Protein AF-A0A6V6Z5P2-F1 (afdb_monomer)

Radius of gyration: 17.1 Å; Cα contacts (8 Å, |Δi|>4): 99; chains: 1; bounding box: 39×30×58 Å

Secondary structure (DSSP, 8-state):
-HHHHHHHHHHHHHHHHHHHHHHHHHHHHS--STTTTHHHHHHHHHHHHHHHHHHHHHHHHHHHHHHTT---GGGG-HHHHHHHHHHHHHHHHHHHHHHTTSS---HHHHHHHHHHHHHHHHHHHHHHIIIIITT--

Organism: NCBI:txid2654844

Foldseek 3Di:
DVVLLVVLLVVLVVVVVVVVVVLVVCQVPPDPDPCRCVVSVVVLVVLLVVLLVLLVVLVVLQVVCVVVVHDRPSLSDSSLSSSLVSLVVSLVVVVVCVVVVVDDDDPVNVVSSVSSVVSNVVSVVSNCCVPPPVVVD

pLDDT: mean 84.1, std 10.85, range [39.47, 95.25]

Sequence (137 aa):
MKEKVYKYSAISLIVINFITLYLFYDYFTENPAMFRGLGILMNFFRLIIFSVGLGIILLGIRLFFHLRKKTNPIKTHFLYIFSAILGANLFINWLICIFMELIKLDSMLNFAFFTLLAISIFSIIDIYKLNFINKNK

Structure (mmCIF, N/CA/C/O backbone):
data_AF-A0A6V6Z5P2-F1
#
_entry.id   AF-A0A6V6Z5P2-F1
#
loop_
_atom_site.group_PDB
_atom_site.id
_atom_site.type_symbol
_atom_site.label_atom_id
_atom_site.label_alt_id
_atom_site.label_comp_id
_atom_site.label_asym_id
_atom_site.label_entity_id
_atom_site.label_seq_id
_atom_site.pdbx_PDB_ins_code
_atom_site.Cartn_x
_atom_site.Cartn_y
_atom_site.Cartn_z
_atom_site.occupancy
_atom_site.B_iso_or_equiv
_atom_site.auth_seq_id
_atom_site.auth_comp_id
_atom_site.auth_asym_id
_atom_site.auth_atom_id
_atom_site.pdbx_PDB_model_num
ATOM 1 N N . MET A 1 1 ? -13.504 -9.060 18.157 1.00 67.75 1 MET A N 1
ATOM 2 C CA . MET A 1 1 ? -12.937 -7.883 17.450 1.00 67.75 1 MET A CA 1
ATOM 3 C C . MET A 1 1 ? -11.518 -8.156 16.976 1.00 67.75 1 MET A C 1
ATOM 5 O O . MET A 1 1 ? -11.355 -8.220 15.770 1.00 67.75 1 MET A O 1
ATOM 9 N N . LYS A 1 2 ? -10.547 -8.430 17.865 1.00 74.56 2 LYS A N 1
ATOM 10 C CA . LYS A 1 2 ? -9.177 -8.833 17.474 1.00 74.56 2 LYS A CA 1
ATOM 11 C C . LYS A 1 2 ? -9.156 -9.990 16.466 1.00 74.56 2 LYS A C 1
ATOM 13 O O . LYS A 1 2 ? -8.567 -9.854 15.408 1.00 74.56 2 LYS A O 1
ATOM 18 N N . GLU A 1 3 ? -9.896 -11.064 16.733 1.00 78.69 3 GLU A N 1
ATOM 19 C CA . GLU A 1 3 ? -10.006 -12.216 15.823 1.00 78.69 3 GLU A CA 1
ATOM 20 C C . GLU A 1 3 ? -10.544 -11.851 14.427 1.00 78.69 3 GLU A C 1
ATOM 22 O O . GLU A 1 3 ? -9.981 -12.270 13.422 1.00 78.69 3 GLU A O 1
ATOM 27 N N . LYS A 1 4 ? -11.575 -10.993 14.344 1.00 83.31 4 LYS A N 1
ATOM 28 C CA . LYS A 1 4 ? -12.085 -10.482 13.058 1.00 83.31 4 LYS A CA 1
ATOM 29 C C . LYS A 1 4 ? -11.018 -9.679 12.314 1.00 83.31 4 LYS A C 1
ATOM 31 O O . LYS A 1 4 ? -10.890 -9.834 11.108 1.00 83.31 4 LYS A O 1
ATOM 36 N N . VAL A 1 5 ? -10.249 -8.856 13.030 1.00 84.94 5 VAL A N 1
ATOM 37 C CA . VAL A 1 5 ? -9.146 -8.083 12.446 1.00 84.94 5 VAL A CA 1
ATOM 38 C C . VAL A 1 5 ? -8.066 -9.017 11.917 1.00 84.94 5 VAL A C 1
ATOM 40 O O . VAL A 1 5 ? -7.713 -8.893 10.756 1.00 84.94 5 VAL A O 1
ATOM 43 N N . TYR A 1 6 ? -7.615 -10.001 12.700 1.00 86.69 6 TYR A N 1
ATOM 44 C CA . TYR A 1 6 ? -6.643 -10.997 12.239 1.00 86.69 6 TYR A CA 1
ATOM 45 C C . TYR A 1 6 ? -7.145 -11.774 11.019 1.00 86.69 6 TYR A C 1
ATOM 47 O O . TYR A 1 6 ? -6.418 -11.896 10.036 1.00 86.69 6 TYR A O 1
ATOM 55 N N . LYS A 1 7 ? -8.402 -12.233 11.042 1.00 90.00 7 LYS A N 1
ATOM 56 C CA . LYS A 1 7 ? -9.030 -12.928 9.913 1.00 90.00 7 LYS A CA 1
ATOM 57 C C . LYS A 1 7 ? -9.051 -12.054 8.658 1.00 90.00 7 LYS A C 1
ATOM 59 O O . LYS A 1 7 ? -8.654 -12.509 7.591 1.00 90.00 7 LYS A O 1
ATOM 64 N N . TYR A 1 8 ? -9.480 -10.799 8.773 1.00 92.31 8 TYR A N 1
ATOM 65 C CA . TYR A 1 8 ? -9.515 -9.871 7.643 1.00 92.31 8 TYR A CA 1
ATOM 66 C C . TYR A 1 8 ? -8.122 -9.465 7.167 1.00 92.31 8 TYR A C 1
ATOM 68 O O . TYR A 1 8 ? -7.934 -9.327 5.961 1.00 92.31 8 TYR A O 1
ATOM 76 N N . SER A 1 9 ? -7.139 -9.349 8.059 1.00 90.69 9 SER A N 1
ATOM 77 C CA . SER A 1 9 ? -5.743 -9.133 7.681 1.00 90.69 9 SER A CA 1
ATOM 78 C C . SER A 1 9 ? -5.185 -10.319 6.897 1.00 90.69 9 SER A C 1
ATOM 80 O O . SER A 1 9 ? -4.588 -10.118 5.844 1.00 90.69 9 SER A O 1
ATOM 82 N N . ALA A 1 10 ? -5.436 -11.551 7.352 1.00 92.69 10 ALA A N 1
ATOM 83 C CA . ALA A 1 10 ? -5.013 -12.762 6.653 1.00 92.69 10 ALA A CA 1
ATOM 84 C C . ALA A 1 10 ? -5.653 -12.862 5.260 1.00 92.69 10 ALA A C 1
ATOM 86 O O . ALA A 1 10 ? -4.951 -13.057 4.272 1.00 92.69 10 ALA A O 1
ATOM 87 N N . ILE A 1 11 ? -6.969 -12.638 5.160 1.00 93.69 11 ILE A N 1
ATOM 88 C CA . ILE A 1 11 ? -7.675 -12.605 3.869 1.00 93.69 11 ILE A CA 1
ATOM 89 C C . ILE A 1 11 ? -7.109 -11.500 2.969 1.00 93.69 11 ILE A C 1
ATOM 91 O O . ILE A 1 11 ? -6.898 -11.731 1.784 1.00 93.69 11 ILE A O 1
ATOM 95 N N . SER A 1 12 ? -6.815 -10.318 3.520 1.00 94.25 12 SER A N 1
ATOM 96 C CA . SER A 1 12 ? -6.228 -9.213 2.752 1.00 94.25 12 SER A CA 1
ATOM 97 C C . SER A 1 12 ? -4.873 -9.592 2.165 1.00 94.25 12 SER A C 1
ATOM 99 O O . SER A 1 12 ? -4.634 -9.344 0.989 1.00 94.25 12 SER A O 1
ATOM 101 N N . LEU A 1 13 ? -4.010 -10.240 2.951 1.00 93.25 13 L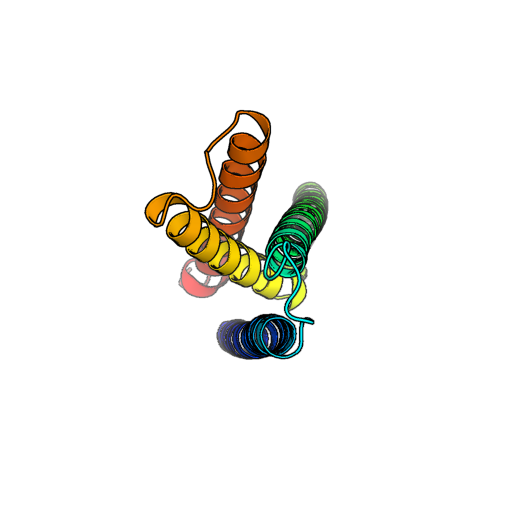EU A N 1
ATOM 102 C CA . LEU A 1 13 ? -2.714 -10.723 2.477 1.00 93.25 13 LEU A CA 1
ATOM 103 C C . LEU A 1 13 ? -2.865 -11.784 1.384 1.00 93.25 13 LEU A C 1
ATOM 105 O O . LEU A 1 13 ? -2.125 -11.741 0.407 1.00 93.25 13 LEU A O 1
ATOM 109 N N . ILE A 1 14 ? -3.830 -12.696 1.507 1.00 95.25 14 ILE A N 1
ATOM 110 C CA . ILE A 1 14 ? -4.128 -13.690 0.465 1.00 95.25 14 ILE A CA 1
ATOM 111 C C . ILE A 1 14 ? -4.552 -12.995 -0.836 1.00 95.25 14 ILE A C 1
ATOM 113 O O . ILE A 1 14 ? -4.012 -13.294 -1.896 1.00 95.25 14 ILE A O 1
ATOM 117 N N . VAL A 1 15 ? -5.473 -12.030 -0.760 1.00 94.62 15 VAL A N 1
ATOM 118 C CA . VAL A 1 15 ? -5.936 -11.270 -1.932 1.00 94.62 15 VAL A CA 1
ATOM 119 C C . VAL A 1 15 ? -4.789 -10.489 -2.573 1.00 94.62 15 VAL A C 1
ATOM 121 O O . VAL A 1 15 ? -4.632 -10.528 -3.789 1.00 94.62 15 VAL A O 1
ATOM 124 N N . ILE A 1 16 ? -3.955 -9.823 -1.770 1.00 94.12 16 ILE A N 1
ATOM 125 C CA . ILE A 1 16 ? -2.777 -9.100 -2.268 1.00 94.12 16 ILE A CA 1
ATOM 126 C C . ILE A 1 16 ? -1.812 -10.062 -2.968 1.00 94.12 16 ILE A C 1
ATOM 128 O O . ILE A 1 16 ? -1.326 -9.731 -4.042 1.00 94.12 16 ILE A O 1
ATOM 132 N N . ASN A 1 17 ? -1.594 -11.262 -2.422 1.00 92.81 17 ASN A N 1
AT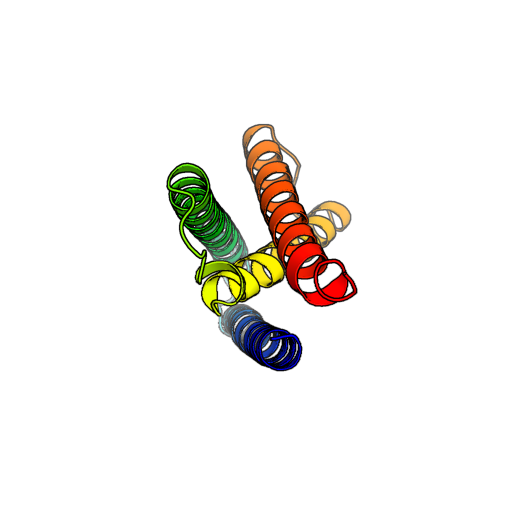OM 133 C CA . ASN A 1 17 ? -0.767 -12.279 -3.075 1.00 92.81 17 ASN A CA 1
ATOM 134 C C . ASN A 1 17 ? -1.344 -12.730 -4.422 1.00 92.81 17 ASN A C 1
ATOM 136 O O . ASN A 1 17 ? -0.594 -12.897 -5.375 1.00 92.81 17 ASN A O 1
ATOM 140 N N . PHE A 1 18 ? -2.663 -12.898 -4.545 1.00 93.69 18 PHE A N 1
ATOM 141 C CA . PHE A 1 18 ? -3.264 -13.199 -5.848 1.00 93.69 18 PHE A CA 1
ATOM 142 C C . PHE A 1 18 ? -3.050 -12.066 -6.857 1.00 93.69 18 PHE A C 1
ATOM 144 O O . PHE A 1 18 ? -2.756 -12.339 -8.018 1.00 93.69 18 PHE A O 1
ATOM 151 N N . ILE A 1 19 ? -3.144 -10.807 -6.421 1.00 91.75 19 ILE A N 1
ATOM 152 C CA . ILE A 1 19 ? -2.872 -9.643 -7.276 1.00 91.75 19 ILE A CA 1
ATOM 153 C C . ILE A 1 19 ? -1.405 -9.634 -7.725 1.00 91.75 19 ILE A C 1
ATOM 155 O O . ILE A 1 19 ? -1.133 -9.453 -8.909 1.00 91.75 19 ILE A O 1
ATOM 159 N N . THR A 1 20 ? -0.452 -9.844 -6.814 1.00 87.88 20 THR A N 1
ATOM 160 C CA . THR A 1 20 ? 0.977 -9.846 -7.166 1.00 87.88 20 THR A CA 1
ATOM 161 C C . THR A 1 20 ? 1.344 -11.030 -8.054 1.00 87.88 20 THR A C 1
ATOM 163 O O . THR A 1 20 ? 2.092 -10.851 -9.011 1.00 87.88 20 THR A O 1
ATOM 166 N N . LEU A 1 21 ? 0.783 -12.216 -7.801 1.00 89.75 21 LEU A N 1
ATOM 167 C CA . LEU A 1 21 ? 0.942 -13.383 -8.671 1.00 89.75 21 LEU A CA 1
ATOM 168 C C . LEU A 1 21 ? 0.373 -13.126 -10.066 1.00 89.75 21 LEU A C 1
ATOM 170 O O . LEU A 1 21 ? 1.012 -13.483 -11.047 1.00 89.75 21 LEU A O 1
ATOM 174 N N . TYR A 1 22 ? -0.793 -12.485 -10.170 1.00 89.31 22 TYR A N 1
ATOM 175 C CA . TYR A 1 22 ? -1.357 -12.099 -11.461 1.00 89.31 22 TYR A CA 1
ATOM 176 C C . TYR A 1 22 ? -0.402 -11.180 -12.235 1.00 89.31 22 TYR A C 1
ATOM 178 O O . TYR A 1 22 ? -0.102 -11.463 -13.389 1.00 89.31 22 TYR A O 1
ATOM 186 N N . LEU A 1 23 ? 0.135 -10.135 -11.591 1.00 86.75 23 LEU A N 1
ATOM 187 C CA . LEU A 1 23 ? 1.116 -9.235 -12.217 1.00 86.75 23 LEU A CA 1
ATOM 188 C C . LEU A 1 23 ? 2.403 -9.963 -12.621 1.00 86.75 23 LEU A C 1
ATOM 190 O O . LEU A 1 23 ? 3.008 -9.635 -13.637 1.00 86.75 23 LEU A O 1
ATOM 194 N N . PHE A 1 24 ? 2.821 -10.954 -11.833 1.00 84.31 24 PHE A N 1
ATOM 195 C CA . PHE A 1 24 ? 3.958 -11.800 -12.167 1.00 84.31 24 PHE A CA 1
ATOM 196 C C . PHE A 1 24 ? 3.672 -12.642 -13.413 1.00 84.31 24 PHE A C 1
ATOM 198 O O . PHE A 1 24 ? 4.479 -12.641 -14.333 1.00 84.31 24 PHE A O 1
ATOM 205 N N . TYR A 1 25 ? 2.519 -13.315 -13.492 1.00 85.31 25 TYR A N 1
ATOM 206 C CA . TYR A 1 25 ? 2.135 -14.068 -14.689 1.00 85.31 25 TYR A CA 1
ATOM 207 C C . TYR A 1 25 ? 2.060 -13.174 -15.927 1.00 85.31 25 TYR A C 1
ATOM 209 O O . TYR A 1 25 ? 2.621 -13.547 -16.954 1.00 85.31 25 TYR A O 1
ATOM 217 N N . ASP A 1 26 ? 1.453 -11.992 -15.794 1.00 84.06 26 ASP A N 1
ATOM 218 C CA . ASP A 1 26 ? 1.358 -10.978 -16.852 1.00 84.06 26 ASP A CA 1
ATOM 219 C C . ASP A 1 26 ? 2.748 -10.639 -17.427 1.00 84.06 26 ASP A C 1
ATOM 221 O O . ASP A 1 26 ? 2.921 -10.561 -18.637 1.00 84.06 26 ASP A O 1
ATOM 225 N N . TYR A 1 27 ? 3.791 -10.569 -16.587 1.00 82.38 27 TYR A N 1
ATOM 226 C CA . TYR A 1 27 ? 5.173 -10.301 -17.031 1.00 82.38 27 TYR A CA 1
ATOM 227 C C . TYR A 1 27 ? 5.744 -11.391 -17.938 1.00 82.38 27 TYR A C 1
ATOM 229 O O . TYR A 1 27 ? 6.464 -11.121 -18.910 1.00 82.38 27 TYR A O 1
ATOM 237 N N . PHE A 1 28 ? 5.470 -12.648 -17.593 1.00 81.38 28 PHE A N 1
ATOM 238 C CA . PHE A 1 28 ? 6.017 -13.789 -18.318 1.00 81.38 28 PHE A CA 1
ATOM 239 C C . PHE A 1 28 ? 5.254 -14.077 -19.604 1.00 81.38 28 PHE A C 1
ATOM 241 O O . PHE A 1 28 ? 5.871 -14.558 -20.554 1.00 81.38 28 PHE A O 1
ATOM 248 N N . THR A 1 29 ? 3.958 -13.767 -19.647 1.00 81.94 29 THR A N 1
ATOM 249 C CA . THR A 1 29 ? 3.108 -13.965 -20.826 1.00 81.94 29 THR A CA 1
ATOM 250 C C . THR A 1 29 ? 3.089 -12.762 -21.767 1.00 81.94 29 THR A C 1
ATOM 252 O O . THR A 1 29 ? 2.650 -12.907 -22.907 1.00 81.94 29 THR A O 1
ATOM 255 N N . GLU A 1 30 ? 3.586 -11.596 -21.338 1.00 77.88 30 GLU A N 1
ATOM 256 C CA . GLU A 1 30 ? 3.723 -10.424 -22.201 1.00 77.88 30 GLU A CA 1
ATOM 257 C C . GLU A 1 30 ? 4.645 -10.731 -23.390 1.00 77.88 30 GLU A C 1
ATOM 259 O O . GLU A 1 30 ? 5.769 -11.226 -23.233 1.00 77.88 30 GLU A O 1
ATOM 264 N N . ASN A 1 31 ? 4.157 -10.425 -24.599 1.00 74.69 31 ASN A N 1
ATOM 265 C CA . ASN A 1 31 ? 4.914 -10.621 -25.829 1.00 74.69 31 ASN A CA 1
ATOM 266 C C . ASN A 1 31 ? 6.276 -9.913 -25.723 1.00 74.69 31 ASN A C 1
ATOM 268 O O . ASN A 1 31 ? 6.326 -8.753 -25.302 1.00 74.69 31 ASN A O 1
ATOM 272 N N . PRO A 1 32 ? 7.382 -10.565 -26.128 1.00 66.94 32 PRO A N 1
ATOM 273 C CA . PRO A 1 32 ? 8.713 -9.975 -26.082 1.00 66.94 32 PRO A CA 1
ATOM 274 C C . PRO A 1 32 ? 8.837 -8.870 -27.141 1.00 66.94 32 PRO A C 1
ATOM 276 O O . PRO A 1 32 ? 9.342 -9.078 -28.239 1.00 66.94 32 PRO A O 1
ATOM 279 N N . ALA A 1 33 ? 8.338 -7.685 -26.808 1.00 71.56 33 ALA A N 1
ATOM 280 C CA . ALA A 1 33 ? 8.479 -6.453 -27.567 1.00 71.56 33 ALA A CA 1
ATOM 281 C C . ALA A 1 33 ? 9.358 -5.457 -26.793 1.00 71.56 33 ALA A C 1
ATOM 283 O O . ALA A 1 33 ? 9.654 -5.649 -25.613 1.00 71.56 33 ALA A O 1
ATOM 284 N N . MET A 1 34 ? 9.744 -4.358 -27.446 1.00 62.03 34 MET A N 1
ATOM 285 C CA . MET A 1 34 ? 10.624 -3.314 -26.891 1.00 62.03 34 MET A CA 1
ATOM 286 C C . MET A 1 34 ? 10.119 -2.701 -25.562 1.00 62.03 34 MET A C 1
ATOM 288 O O . MET A 1 34 ? 10.906 -2.116 -24.827 1.00 62.03 34 MET A O 1
ATOM 292 N N . PHE A 1 35 ? 8.835 -2.871 -25.226 1.00 66.31 35 PHE A N 1
ATOM 293 C CA . PHE A 1 35 ? 8.192 -2.330 -24.020 1.00 66.31 35 PHE A CA 1
ATOM 294 C C . PHE A 1 35 ? 7.838 -3.378 -22.955 1.00 66.31 35 PHE A C 1
ATOM 296 O O . PHE A 1 35 ? 7.003 -3.107 -22.092 1.00 66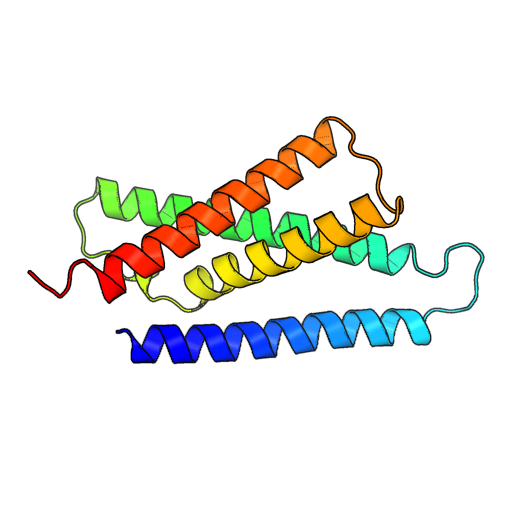.31 35 PHE A O 1
ATOM 303 N N . ARG A 1 36 ? 8.449 -4.568 -22.993 1.00 72.00 36 ARG A N 1
ATOM 304 C CA . ARG A 1 36 ? 8.192 -5.617 -21.997 1.00 72.00 36 ARG A CA 1
ATOM 305 C C . ARG A 1 36 ? 8.409 -5.090 -20.571 1.00 72.00 36 ARG A C 1
ATOM 307 O O . ARG A 1 36 ? 9.467 -4.549 -20.259 1.00 72.00 36 ARG A O 1
ATOM 314 N N . GLY A 1 37 ? 7.409 -5.242 -19.708 1.00 75.06 37 GLY A N 1
ATOM 315 C CA . GLY A 1 37 ? 7.391 -4.748 -18.330 1.00 75.06 37 GLY A CA 1
ATOM 316 C C . GLY A 1 37 ? 6.793 -3.347 -18.150 1.00 75.06 37 GLY A C 1
ATOM 317 O O . GLY A 1 37 ? 6.450 -2.981 -17.024 1.00 75.06 37 GLY A O 1
ATOM 318 N N . LEU A 1 38 ? 6.588 -2.572 -19.222 1.00 80.75 38 LEU A N 1
ATOM 319 C CA . LEU A 1 38 ? 5.963 -1.248 -19.126 1.00 80.75 38 LEU A CA 1
ATOM 320 C C . LEU A 1 38 ? 4.471 -1.352 -18.773 1.00 80.75 38 LEU A C 1
ATOM 322 O O . LEU A 1 38 ? 3.967 -0.553 -17.982 1.00 80.75 38 LEU A O 1
ATOM 326 N N . GLY A 1 39 ? 3.777 -2.373 -19.289 1.00 83.06 39 GLY A N 1
ATOM 327 C CA . GLY A 1 39 ? 2.392 -2.666 -18.909 1.00 83.06 39 GLY A CA 1
ATOM 328 C C . GLY A 1 39 ? 2.244 -2.918 -17.405 1.00 83.06 39 GLY A C 1
ATOM 329 O O . GLY A 1 39 ? 1.322 -2.412 -16.766 1.00 83.06 39 GLY A O 1
ATOM 330 N N . ILE A 1 40 ? 3.217 -3.602 -16.805 1.00 86.12 40 ILE A N 1
ATOM 331 C CA . ILE A 1 40 ? 3.206 -3.936 -15.376 1.00 86.12 40 ILE A CA 1
ATOM 332 C C . ILE A 1 40 ? 3.490 -2.726 -14.510 1.00 86.12 40 ILE A C 1
ATOM 334 O O . ILE A 1 40 ? 2.825 -2.536 -13.492 1.00 86.12 40 ILE A O 1
ATOM 338 N N . LEU A 1 41 ? 4.412 -1.867 -14.939 1.00 83.88 41 LEU A N 1
ATOM 339 C CA . LEU A 1 41 ? 4.638 -0.584 -14.287 1.00 83.88 41 LEU A CA 1
ATOM 340 C C . LEU A 1 41 ? 3.354 0.267 -14.290 1.00 83.88 41 LEU A C 1
ATOM 342 O O . LEU A 1 41 ? 2.983 0.848 -13.270 1.00 83.88 41 LEU A O 1
ATOM 346 N N . MET A 1 42 ? 2.614 0.287 -15.403 1.00 86.38 42 MET A N 1
ATOM 347 C CA . MET A 1 42 ? 1.325 0.984 -15.478 1.00 86.38 42 MET A CA 1
ATOM 348 C C . MET A 1 42 ? 0.256 0.342 -14.588 1.00 86.38 42 MET A C 1
ATOM 350 O O . MET A 1 42 ? -0.505 1.058 -13.932 1.00 86.38 42 MET A O 1
ATOM 354 N N . ASN A 1 43 ? 0.210 -0.989 -14.504 1.00 89.44 43 ASN A N 1
ATOM 355 C CA . ASN A 1 43 ? -0.672 -1.698 -13.576 1.00 89.44 43 ASN A CA 1
ATOM 356 C C . ASN A 1 43 ? -0.329 -1.382 -12.111 1.00 89.44 43 ASN A C 1
ATOM 358 O O . ASN A 1 43 ? -1.234 -1.178 -11.300 1.00 89.44 43 ASN A O 1
ATOM 362 N N . PHE A 1 44 ? 0.957 -1.252 -11.781 1.00 89.06 44 PHE A N 1
ATOM 363 C CA . PHE A 1 44 ? 1.415 -0.819 -10.463 1.00 89.06 44 PHE A CA 1
ATOM 364 C C . PHE A 1 44 ? 0.933 0.601 -10.125 1.00 89.06 44 PHE A C 1
ATOM 366 O O . PHE A 1 44 ? 0.332 0.810 -9.069 1.00 89.06 44 PHE A O 1
ATOM 373 N N . PHE A 1 45 ? 1.084 1.568 -11.037 1.00 88.25 45 PHE A N 1
ATOM 374 C CA . PHE A 1 45 ? 0.553 2.921 -10.827 1.00 88.25 45 PHE A CA 1
ATOM 375 C C . PHE A 1 45 ? -0.975 2.950 -10.706 1.00 88.25 45 PHE A C 1
ATOM 377 O O . PHE A 1 45 ? -1.511 3.655 -9.849 1.00 88.25 45 PHE A O 1
ATOM 384 N N . ARG A 1 46 ? -1.698 2.149 -11.500 1.00 90.25 46 ARG A N 1
ATOM 385 C CA . ARG A 1 46 ? -3.158 2.003 -11.363 1.00 90.25 46 ARG A CA 1
ATOM 386 C C . ARG A 1 46 ? -3.549 1.472 -9.984 1.00 90.25 46 ARG A C 1
ATOM 388 O O . ARG A 1 46 ? -4.485 1.995 -9.383 1.00 90.25 46 ARG A O 1
ATOM 395 N N . LEU A 1 47 ? -2.821 0.484 -9.460 1.00 92.69 47 LEU A N 1
ATOM 396 C CA . LEU A 1 47 ? -3.022 -0.043 -8.107 1.00 92.69 47 LEU A CA 1
ATOM 397 C C . LEU A 1 47 ? -2.758 1.011 -7.028 1.00 92.69 47 LEU A C 1
ATOM 399 O O . LEU A 1 47 ? -3.530 1.097 -6.073 1.00 92.69 47 LEU A O 1
ATOM 403 N N . ILE A 1 48 ? -1.726 1.845 -7.189 1.00 91.75 48 ILE A N 1
ATOM 404 C CA . ILE A 1 48 ? -1.467 2.979 -6.289 1.00 91.75 48 ILE A CA 1
ATOM 405 C C . ILE A 1 48 ? -2.654 3.945 -6.293 1.00 91.75 48 ILE A C 1
ATOM 407 O O . ILE A 1 48 ? -3.185 4.251 -5.226 1.00 91.75 48 ILE A O 1
ATOM 411 N N . ILE A 1 49 ? -3.105 4.392 -7.471 1.00 91.44 49 ILE A N 1
ATOM 412 C CA . ILE A 1 49 ? -4.234 5.329 -7.597 1.00 91.44 49 ILE A CA 1
ATOM 413 C C . ILE A 1 49 ? -5.493 4.735 -6.956 1.00 91.44 49 ILE A C 1
ATOM 415 O O . ILE A 1 49 ? -6.166 5.409 -6.175 1.00 91.44 49 ILE A O 1
ATOM 419 N N . PHE A 1 50 ? -5.778 3.458 -7.225 1.00 93.50 50 PHE A N 1
ATOM 420 C CA . PHE A 1 50 ? -6.887 2.738 -6.607 1.00 93.50 50 PHE A CA 1
ATOM 421 C C . PHE A 1 50 ? -6.766 2.700 -5.077 1.00 93.50 50 PHE A C 1
ATOM 423 O O . PHE A 1 50 ? -7.726 3.019 -4.377 1.00 93.50 50 PHE A O 1
ATOM 430 N N . SER A 1 51 ? -5.589 2.361 -4.546 1.00 94.31 51 SER A N 1
ATOM 431 C CA . SER A 1 51 ? -5.351 2.277 -3.102 1.00 94.31 51 SER A CA 1
ATOM 432 C C . SER A 1 51 ? -5.478 3.636 -2.413 1.00 94.31 51 SER A C 1
ATOM 434 O O . SER A 1 51 ? -6.063 3.718 -1.332 1.00 94.31 51 SER A O 1
ATOM 436 N N . VAL A 1 52 ? -4.957 4.705 -3.022 1.00 92.75 52 VAL A N 1
ATOM 437 C CA . VAL A 1 52 ? -5.094 6.074 -2.507 1.00 92.75 52 VAL A CA 1
ATOM 438 C C . VAL A 1 52 ? -6.562 6.493 -2.515 1.00 92.75 52 VAL A C 1
ATOM 440 O O . VAL A 1 52 ? -7.068 6.937 -1.486 1.00 92.75 52 VAL A O 1
ATOM 443 N N . GLY A 1 53 ? -7.271 6.300 -3.632 1.00 93.12 53 GLY A N 1
ATOM 444 C CA . GLY A 1 53 ? -8.691 6.637 -3.747 1.00 93.12 53 GLY A CA 1
ATOM 445 C C . GLY A 1 53 ? -9.552 5.893 -2.723 1.00 93.12 53 GLY A C 1
ATOM 446 O O . GLY A 1 53 ? -10.329 6.513 -1.997 1.00 93.12 53 GLY A O 1
ATOM 447 N N . LEU A 1 54 ? -9.356 4.577 -2.597 1.00 94.31 54 LEU A N 1
ATOM 448 C CA . LEU A 1 54 ? -10.045 3.752 -1.606 1.00 94.31 54 LEU A CA 1
ATOM 449 C C . LEU A 1 54 ? -9.759 4.236 -0.177 1.00 94.31 54 LEU A C 1
ATOM 451 O O . LEU A 1 54 ? -10.685 4.387 0.622 1.00 94.31 54 LEU A O 1
ATOM 455 N N . GLY A 1 55 ? -8.495 4.527 0.133 1.00 91.75 55 GLY A N 1
ATOM 456 C CA . GLY A 1 55 ? -8.078 5.028 1.437 1.00 91.75 55 GLY A CA 1
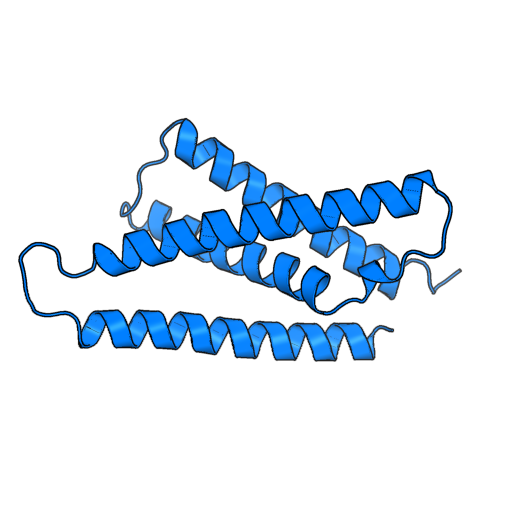ATOM 457 C C . GLY A 1 55 ? -8.706 6.376 1.789 1.00 91.75 55 GLY A C 1
ATOM 458 O O . GLY A 1 55 ? -9.272 6.520 2.872 1.00 91.75 55 GLY A O 1
ATOM 459 N N . ILE A 1 56 ? -8.683 7.343 0.865 1.00 92.75 56 ILE A N 1
ATOM 460 C CA . ILE A 1 56 ? -9.310 8.661 1.050 1.00 92.75 56 ILE A CA 1
ATOM 461 C C . ILE A 1 56 ? -10.811 8.512 1.309 1.00 92.75 56 ILE A C 1
ATOM 463 O O . ILE A 1 56 ? -11.324 9.098 2.263 1.00 92.75 56 ILE A O 1
ATOM 467 N N . ILE A 1 57 ? -11.512 7.699 0.510 1.00 93.25 57 ILE A N 1
ATOM 468 C CA . ILE A 1 57 ? -12.952 7.462 0.679 1.00 93.25 57 ILE A CA 1
ATOM 469 C C . ILE A 1 57 ? -13.231 6.885 2.069 1.00 93.25 57 ILE A C 1
ATOM 471 O O . ILE A 1 57 ? -14.063 7.412 2.804 1.00 93.25 57 ILE A O 1
ATOM 475 N N . LEU A 1 58 ? -12.516 5.834 2.471 1.00 91.44 58 LEU A N 1
ATOM 476 C CA . LEU A 1 58 ? -12.752 5.174 3.755 1.00 91.44 58 LEU A CA 1
ATOM 477 C C . LEU A 1 58 ? -12.422 6.076 4.949 1.00 91.44 58 LEU A C 1
ATOM 479 O O . LEU A 1 58 ? -13.157 6.070 5.941 1.00 91.44 58 LEU A O 1
ATOM 483 N N . LEU A 1 59 ? -11.368 6.889 4.851 1.00 89.94 59 LEU A N 1
ATOM 484 C CA . LEU A 1 59 ? -11.048 7.904 5.852 1.00 89.94 59 LEU A CA 1
ATOM 485 C C . LEU A 1 59 ? -12.112 9.002 5.916 1.00 89.94 59 LEU A C 1
ATOM 487 O O . LEU A 1 59 ? -12.506 9.396 7.015 1.00 89.94 59 LEU A O 1
ATOM 491 N N . GLY A 1 60 ? -12.638 9.439 4.771 1.00 88.38 60 GLY A N 1
ATOM 492 C CA . GLY A 1 60 ? -13.749 10.384 4.696 1.00 88.38 60 GLY A CA 1
ATOM 493 C C . GLY A 1 60 ? -15.005 9.849 5.383 1.00 88.38 60 GLY A C 1
ATOM 494 O O . GLY A 1 60 ? -15.582 10.524 6.238 1.00 88.38 60 GLY A O 1
ATOM 495 N N . ILE A 1 61 ? -15.392 8.599 5.102 1.00 86.94 61 ILE A N 1
ATOM 496 C CA . ILE A 1 61 ? -16.547 7.978 5.764 1.00 86.94 61 ILE A CA 1
ATOM 497 C C . ILE A 1 61 ? -16.279 7.830 7.273 1.00 86.94 61 ILE A C 1
ATOM 499 O O . ILE A 1 61 ? -17.152 8.108 8.100 1.00 86.94 61 ILE A O 1
ATOM 503 N N . ARG A 1 62 ? -15.055 7.460 7.666 1.00 83.75 62 ARG A N 1
ATOM 504 C CA . ARG A 1 62 ? -14.664 7.383 9.079 1.00 83.75 62 ARG A CA 1
ATOM 505 C C . ARG A 1 62 ? -14.806 8.734 9.787 1.00 83.75 62 ARG A C 1
ATOM 507 O O . ARG A 1 62 ? -15.332 8.760 10.904 1.00 83.75 62 ARG A O 1
ATOM 514 N N . LEU A 1 63 ? -14.363 9.822 9.158 1.00 85.88 63 LEU A N 1
ATOM 515 C CA . LEU A 1 63 ? -14.479 11.187 9.674 1.00 85.88 63 LEU A CA 1
ATOM 516 C C . LEU A 1 63 ? -15.950 11.611 9.796 1.00 85.88 63 LEU A C 1
ATOM 518 O O . LEU A 1 63 ? -16.352 12.135 10.832 1.00 85.88 63 LEU A O 1
ATOM 522 N N . PHE A 1 64 ? -16.782 11.286 8.805 1.00 85.50 64 PHE A N 1
ATOM 523 C CA . PHE A 1 64 ? -18.221 11.550 8.835 1.00 85.50 64 PHE A CA 1
ATOM 524 C C . PHE A 1 64 ? -18.925 10.896 10.037 1.00 85.50 64 PHE A C 1
ATOM 526 O O . PHE A 1 64 ? -19.678 11.556 10.759 1.00 85.50 64 PHE A O 1
ATOM 533 N N . PHE A 1 65 ? -18.655 9.615 10.312 1.00 83.25 65 PHE A N 1
ATOM 534 C CA . PHE A 1 65 ? -19.210 8.942 11.494 1.00 83.25 65 PHE A CA 1
ATOM 535 C C . PHE A 1 65 ? -18.676 9.518 12.809 1.00 83.25 65 PHE A C 1
ATOM 537 O O . PHE A 1 65 ? -19.420 9.575 13.792 1.00 83.25 65 PHE A O 1
ATOM 544 N N . HIS A 1 66 ? -17.413 9.959 12.832 1.00 80.12 66 HIS A N 1
ATOM 545 C CA . HIS A 1 66 ? -16.824 10.611 14.000 1.00 80.12 66 HIS A CA 1
ATOM 546 C C . HIS A 1 66 ? -17.522 11.941 14.319 1.00 80.12 66 HIS A C 1
ATOM 548 O O . HIS A 1 66 ? -17.943 12.143 15.457 1.00 80.12 66 HIS A O 1
ATOM 554 N N . LEU A 1 67 ? -17.742 12.790 13.309 1.00 81.56 67 LEU A N 1
ATOM 555 C CA . LEU A 1 67 ? -18.467 14.059 13.447 1.00 81.56 67 LEU A CA 1
ATOM 556 C C . LEU A 1 67 ? -19.909 13.859 13.928 1.00 81.56 67 LEU A C 1
ATOM 558 O O . LEU A 1 67 ? -20.409 14.633 14.740 1.00 81.56 67 LEU A O 1
ATOM 562 N N . ARG A 1 68 ? -20.573 12.782 13.490 1.00 80.31 68 ARG A N 1
ATOM 563 C CA . ARG A 1 68 ? -21.937 12.443 13.926 1.00 80.31 68 ARG A CA 1
ATOM 564 C C . ARG A 1 68 ? -22.019 11.762 15.300 1.00 80.31 68 ARG A C 1
ATOM 566 O O . ARG A 1 68 ? -23.117 11.378 15.692 1.00 80.31 68 ARG A O 1
ATOM 573 N N . LYS A 1 69 ? -20.897 11.575 16.016 1.00 74.94 69 LYS A N 1
ATOM 574 C CA . LYS A 1 69 ? -20.810 10.865 17.313 1.00 74.94 69 LYS A CA 1
ATOM 575 C C . LYS A 1 69 ? -21.504 9.487 17.320 1.00 74.94 69 LYS A C 1
ATOM 577 O O . LYS A 1 69 ? -21.929 9.008 18.368 1.00 74.94 69 LYS A O 1
ATOM 582 N N . LYS A 1 70 ? -21.627 8.835 16.157 1.00 69.88 70 LYS A N 1
ATOM 583 C CA . LYS A 1 70 ? -22.252 7.510 16.029 1.00 69.88 70 LYS A CA 1
ATOM 584 C C . LYS A 1 70 ? -21.215 6.404 16.220 1.00 69.88 70 LYS A C 1
ATOM 586 O O . LYS A 1 70 ? -20.019 6.601 15.984 1.00 69.88 70 LYS A O 1
ATOM 591 N N . THR A 1 71 ? -21.677 5.218 16.624 1.00 63.31 71 THR A N 1
ATOM 592 C CA . THR A 1 71 ? -20.845 4.010 16.604 1.00 63.31 71 THR A CA 1
ATOM 593 C C . THR A 1 71 ? -20.315 3.814 15.184 1.00 63.31 71 THR A C 1
ATOM 595 O O . THR A 1 71 ? -21.040 3.986 14.208 1.00 63.31 71 THR A O 1
ATOM 598 N N . ASN A 1 72 ? -19.013 3.562 15.061 1.00 64.31 72 ASN A N 1
ATOM 599 C CA . ASN A 1 72 ? -18.303 3.656 13.787 1.00 64.31 72 ASN A CA 1
ATOM 600 C C . ASN A 1 72 ? -17.938 2.233 13.311 1.00 64.31 72 ASN A C 1
ATOM 602 O O . ASN A 1 72 ? -16.872 1.728 13.679 1.00 64.31 72 ASN A O 1
ATOM 606 N N . PRO A 1 73 ? -18.827 1.541 12.563 1.00 65.81 73 PRO A N 1
ATOM 607 C CA . PRO A 1 73 ? -18.663 0.124 12.214 1.00 65.81 73 PRO A CA 1
ATOM 608 C C . PRO A 1 73 ? -17.498 -0.128 11.244 1.00 65.81 73 PRO A C 1
ATOM 610 O O . PRO A 1 73 ? -16.966 -1.237 11.176 1.00 65.81 73 PRO A O 1
ATOM 613 N N . ILE A 1 74 ? -17.048 0.916 10.542 1.00 65.69 74 ILE A N 1
ATOM 614 C CA . ILE A 1 74 ? -15.991 0.865 9.517 1.00 65.69 74 ILE A CA 1
ATOM 615 C C . ILE A 1 74 ? -14.643 0.436 10.095 1.00 65.69 74 ILE A C 1
ATOM 617 O O . ILE A 1 74 ? -13.843 -0.196 9.413 1.00 65.69 74 ILE A O 1
ATOM 621 N N . LYS A 1 75 ? -14.431 0.677 11.390 1.00 65.56 75 LYS A N 1
ATOM 622 C CA . LYS A 1 75 ? -13.199 0.370 12.129 1.00 65.56 75 LYS A CA 1
ATOM 623 C C . LYS A 1 75 ? -12.795 -1.108 12.120 1.00 65.56 75 LYS A C 1
ATOM 625 O O . LYS A 1 75 ? -11.645 -1.433 12.389 1.00 65.56 75 LYS A O 1
ATOM 630 N N . THR A 1 76 ? -13.742 -2.004 11.850 1.00 70.44 76 THR A N 1
ATOM 631 C CA . THR A 1 76 ? -13.496 -3.453 11.738 1.00 70.44 76 THR A CA 1
ATOM 632 C C . THR A 1 76 ? -13.959 -4.015 10.401 1.00 70.44 76 THR A C 1
ATOM 634 O O . THR A 1 76 ? -14.025 -5.230 10.233 1.00 70.44 76 THR A O 1
ATOM 637 N N . HIS A 1 77 ? -14.306 -3.143 9.455 1.00 85.94 77 HIS A N 1
ATOM 638 C CA . HIS A 1 77 ? -14.764 -3.563 8.146 1.00 85.94 77 HIS A CA 1
ATOM 639 C C . HIS A 1 77 ? -13.579 -4.053 7.317 1.00 85.94 77 HIS A C 1
ATOM 641 O O . HIS A 1 77 ? -12.506 -3.446 7.337 1.00 85.94 77 HIS A O 1
ATOM 647 N N . PHE A 1 78 ? -13.794 -5.131 6.562 1.00 88.06 78 PHE A N 1
ATOM 648 C CA . PHE A 1 78 ? -12.761 -5.748 5.733 1.00 88.06 78 PHE A CA 1
ATOM 649 C C . PHE A 1 78 ? -12.061 -4.719 4.837 1.00 88.06 78 PHE A C 1
ATOM 651 O O . PHE A 1 78 ? -10.843 -4.630 4.870 1.00 88.06 78 PHE A O 1
ATOM 658 N N . LEU A 1 79 ? -12.824 -3.872 4.134 1.00 89.56 79 LEU A N 1
ATOM 659 C CA . LEU A 1 79 ? -12.278 -2.859 3.216 1.00 89.56 79 LEU A CA 1
ATOM 660 C C . LEU A 1 79 ? -11.303 -1.873 3.876 1.00 89.56 79 LEU A C 1
ATOM 662 O O . LEU A 1 79 ? -10.347 -1.451 3.236 1.00 89.56 79 LEU A O 1
ATOM 666 N N . TYR A 1 80 ? -11.518 -1.520 5.145 1.00 90.31 80 TYR A N 1
ATOM 667 C CA . TYR A 1 80 ? -10.635 -0.597 5.861 1.00 90.31 80 TYR A CA 1
ATOM 668 C C . TYR A 1 80 ? -9.303 -1.251 6.228 1.00 90.31 80 TYR A C 1
ATOM 670 O O . TYR A 1 80 ? -8.242 -0.670 6.016 1.00 90.31 80 TYR A O 1
ATOM 678 N N . ILE A 1 81 ? -9.356 -2.499 6.699 1.00 91.25 81 ILE A N 1
ATOM 679 C CA . ILE A 1 81 ? -8.159 -3.299 6.987 1.00 91.25 81 ILE A CA 1
ATOM 680 C C . ILE A 1 81 ? -7.409 -3.620 5.689 1.00 91.25 81 ILE A C 1
ATOM 682 O O . ILE A 1 81 ? -6.193 -3.465 5.625 1.00 91.25 81 ILE A O 1
ATOM 686 N N . PHE A 1 82 ? -8.142 -3.994 4.642 1.00 94.19 82 PHE A N 1
ATOM 687 C CA . PHE A 1 82 ? -7.602 -4.261 3.316 1.00 94.19 82 PHE A CA 1
ATOM 688 C C . PHE A 1 82 ? -6.890 -3.036 2.744 1.00 94.19 82 PHE A C 1
ATOM 690 O O . PHE A 1 82 ? -5.741 -3.149 2.338 1.00 94.19 82 PHE A O 1
ATOM 697 N N . SER A 1 83 ? -7.519 -1.855 2.780 1.00 94.25 83 SER A N 1
ATOM 698 C CA . SER A 1 83 ? -6.908 -0.607 2.308 1.00 94.25 83 SER A CA 1
ATOM 699 C C . SER A 1 83 ? -5.623 -0.262 3.063 1.00 94.25 83 SER A C 1
ATOM 701 O O . SER A 1 83 ? -4.663 0.189 2.441 1.00 94.25 83 SER A O 1
ATOM 703 N N . ALA A 1 84 ? -5.580 -0.499 4.377 1.00 92.88 84 ALA A N 1
ATOM 704 C CA . ALA A 1 84 ? -4.388 -0.260 5.185 1.00 92.88 84 ALA A CA 1
ATOM 705 C C . ALA A 1 84 ? -3.227 -1.185 4.771 1.00 92.88 84 ALA A C 1
ATOM 707 O O . ALA A 1 84 ? -2.116 -0.723 4.515 1.00 92.88 84 ALA A O 1
ATOM 708 N N . ILE A 1 85 ? -3.493 -2.489 4.654 1.00 94.88 85 ILE A N 1
ATOM 709 C CA . ILE A 1 85 ? -2.472 -3.489 4.304 1.00 94.88 85 ILE A CA 1
ATOM 710 C C . ILE A 1 85 ? -2.031 -3.338 2.845 1.00 94.88 85 ILE A C 1
ATOM 712 O O . ILE A 1 85 ? -0.834 -3.386 2.570 1.00 94.88 85 ILE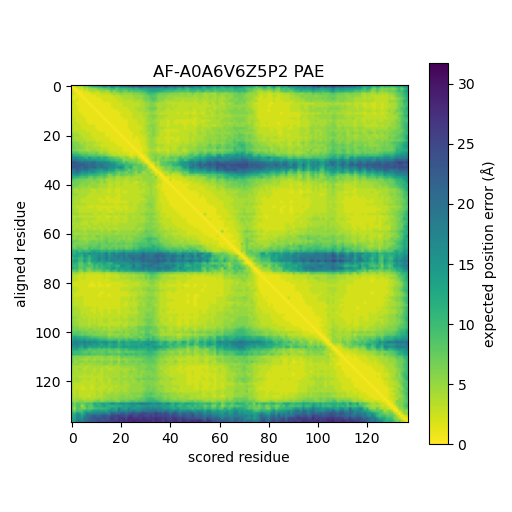 A O 1
ATOM 716 N N . LEU A 1 86 ? -2.968 -3.109 1.919 1.00 94.94 86 LEU A N 1
ATOM 717 C CA . LEU A 1 86 ? -2.671 -2.851 0.509 1.00 94.94 86 LEU A CA 1
ATOM 718 C C . LEU A 1 86 ? -1.788 -1.610 0.364 1.00 94.94 86 LEU A C 1
ATOM 720 O O . LEU A 1 86 ? -0.763 -1.670 -0.309 1.00 94.94 86 LEU A O 1
ATOM 724 N N . GLY A 1 87 ? -2.138 -0.515 1.047 1.00 94.38 87 GLY A N 1
ATOM 725 C CA . GLY A 1 87 ? -1.350 0.713 1.020 1.00 94.38 87 GLY A CA 1
ATOM 726 C C . GLY A 1 87 ? 0.064 0.518 1.567 1.00 94.38 87 GLY A C 1
ATOM 727 O O . GLY A 1 87 ? 1.021 0.993 0.963 1.00 94.38 87 GLY A O 1
ATOM 728 N N . ALA A 1 88 ? 0.218 -0.230 2.668 1.00 94.69 88 ALA A N 1
ATOM 729 C CA . ALA A 1 88 ? 1.537 -0.587 3.198 1.00 94.69 88 ALA A CA 1
ATOM 730 C C . ALA A 1 88 ? 2.352 -1.442 2.212 1.00 94.69 88 ALA A C 1
ATOM 732 O O . ALA A 1 88 ? 3.533 -1.180 2.004 1.00 94.69 88 ALA A O 1
ATOM 733 N N . ASN A 1 89 ? 1.725 -2.441 1.586 1.00 94.06 89 ASN A N 1
ATOM 734 C CA . ASN A 1 89 ? 2.390 -3.327 0.633 1.00 94.06 89 ASN A CA 1
ATOM 735 C C . ASN A 1 89 ? 2.869 -2.563 -0.613 1.00 94.06 89 ASN A C 1
ATOM 737 O O . ASN A 1 89 ? 4.034 -2.663 -0.988 1.00 94.06 89 ASN A O 1
ATOM 741 N N . LEU A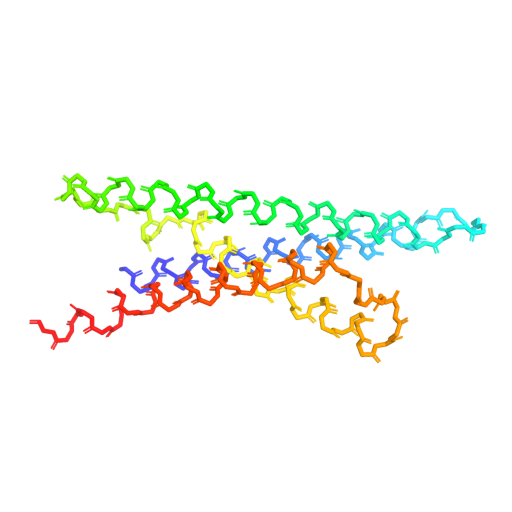 1 90 ? 2.001 -1.735 -1.200 1.00 93.19 90 LEU A N 1
ATOM 742 C CA . LEU A 1 90 ? 2.346 -0.905 -2.355 1.00 93.19 90 LEU A CA 1
ATOM 743 C C . LEU A 1 90 ? 3.444 0.108 -2.023 1.00 93.19 90 LEU A C 1
ATOM 745 O O . LEU A 1 90 ? 4.323 0.330 -2.848 1.00 93.19 90 LEU A O 1
ATOM 749 N N . PHE A 1 91 ? 3.436 0.678 -0.815 1.00 93.88 91 PHE A N 1
ATOM 750 C CA . PHE A 1 91 ? 4.502 1.565 -0.355 1.00 93.88 91 PHE A CA 1
ATOM 751 C C . PHE A 1 91 ? 5.861 0.853 -0.277 1.00 93.88 91 PHE A C 1
ATOM 753 O O . PHE A 1 91 ? 6.857 1.388 -0.759 1.00 93.88 91 PHE A O 1
ATOM 760 N N . ILE A 1 92 ? 5.905 -0.366 0.276 1.00 92.81 92 ILE A N 1
ATOM 761 C CA . ILE A 1 92 ? 7.135 -1.174 0.332 1.00 92.81 92 ILE A CA 1
ATOM 762 C C . ILE A 1 92 ? 7.633 -1.498 -1.081 1.00 92.81 92 ILE A C 1
ATOM 764 O O . ILE A 1 92 ? 8.813 -1.313 -1.366 1.00 92.81 92 ILE A O 1
ATOM 768 N N . ASN A 1 93 ? 6.743 -1.918 -1.985 1.00 90.81 93 ASN A N 1
ATOM 769 C CA . ASN A 1 93 ? 7.115 -2.186 -3.377 1.00 90.81 93 ASN A CA 1
ATOM 770 C C . ASN A 1 93 ? 7.650 -0.927 -4.068 1.00 90.81 93 ASN A C 1
ATOM 772 O O . ASN A 1 93 ? 8.650 -0.991 -4.776 1.00 90.81 93 ASN A O 1
ATOM 776 N N . TRP A 1 94 ? 7.039 0.232 -3.815 1.00 91.06 94 TRP A N 1
ATOM 777 C CA . TRP A 1 94 ? 7.521 1.498 -4.358 1.00 91.06 94 TRP A CA 1
ATOM 778 C C . TRP A 1 94 ? 8.915 1.851 -3.825 1.00 91.06 94 TRP A C 1
ATOM 780 O O . TRP A 1 94 ? 9.783 2.237 -4.604 1.00 91.06 94 TRP A O 1
ATOM 790 N N . LEU A 1 95 ? 9.170 1.660 -2.525 1.00 91.00 95 LEU A N 1
ATOM 791 C CA . LEU A 1 95 ? 10.509 1.827 -1.949 1.00 91.00 95 LEU A CA 1
ATOM 792 C C . LEU A 1 95 ? 11.542 0.942 -2.651 1.00 91.00 95 LEU A C 1
ATOM 794 O O . LEU A 1 95 ? 12.610 1.431 -3.006 1.00 91.00 95 LEU A O 1
ATOM 798 N N . ILE A 1 96 ? 11.217 -0.330 -2.897 1.00 90.62 96 ILE A N 1
ATOM 799 C CA . ILE A 1 96 ? 12.098 -1.248 -3.632 1.00 90.62 96 ILE A CA 1
ATOM 800 C C . ILE A 1 96 ? 12.380 -0.705 -5.038 1.00 90.62 96 ILE A C 1
ATOM 802 O O . ILE A 1 96 ? 13.538 -0.647 -5.443 1.00 90.62 96 ILE A O 1
ATOM 806 N N . CYS A 1 97 ? 11.359 -0.235 -5.762 1.00 88.31 97 CYS A N 1
ATOM 807 C CA . CYS A 1 97 ? 11.545 0.362 -7.086 1.00 88.31 97 CYS A CA 1
ATOM 808 C C . CYS A 1 97 ? 12.450 1.604 -7.066 1.00 88.31 97 CYS A C 1
ATOM 810 O O . CYS A 1 97 ? 13.209 1.807 -8.009 1.00 88.31 97 CYS A O 1
ATOM 812 N N . ILE A 1 98 ? 12.385 2.422 -6.011 1.00 88.38 98 ILE A N 1
ATOM 813 C CA . ILE A 1 98 ? 13.272 3.582 -5.835 1.00 88.38 98 ILE A CA 1
ATOM 814 C C . ILE A 1 98 ? 14.711 3.118 -5.577 1.00 88.38 98 ILE A C 1
ATOM 816 O O . IL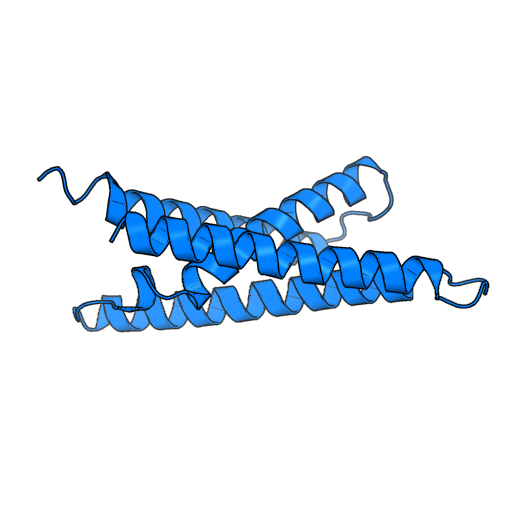E A 1 98 ? 15.629 3.621 -6.218 1.00 88.38 98 ILE A O 1
ATOM 820 N N . PHE A 1 99 ? 14.918 2.139 -4.689 1.00 89.25 99 PHE A N 1
ATOM 821 C CA . PHE A 1 99 ? 16.251 1.591 -4.395 1.00 89.25 99 PHE A CA 1
ATOM 822 C C . PHE A 1 99 ? 16.903 0.912 -5.599 1.00 89.25 99 PHE A C 1
ATOM 824 O O . PHE A 1 99 ? 18.118 0.961 -5.744 1.00 89.25 99 PHE A O 1
ATOM 831 N N . MET A 1 100 ? 16.103 0.287 -6.461 1.00 88.44 100 MET A N 1
ATOM 832 C CA . MET A 1 100 ? 16.567 -0.311 -7.713 1.00 88.44 100 MET A CA 1
ATOM 833 C C . MET A 1 100 ? 16.728 0.711 -8.849 1.00 88.44 100 MET A C 1
ATOM 835 O O . MET A 1 100 ? 16.983 0.313 -9.981 1.00 88.44 100 MET A O 1
ATOM 839 N N . GLU A 1 101 ? 16.526 2.004 -8.577 1.00 85.69 101 GLU A N 1
ATOM 840 C CA . GLU A 1 101 ? 16.576 3.095 -9.560 1.00 85.69 101 GLU A CA 1
ATOM 841 C C . GLU A 1 101 ? 15.588 2.937 -10.737 1.00 85.69 101 GLU A C 1
ATOM 843 O O . GLU A 1 101 ? 15.722 3.587 -11.773 1.00 85.69 101 GLU A O 1
ATOM 848 N N . LEU A 1 102 ? 14.545 2.114 -10.571 1.00 82.44 102 LEU A N 1
ATOM 849 C CA . LEU A 1 102 ? 13.510 1.873 -11.585 1.00 82.44 102 LEU A CA 1
ATOM 850 C C . LEU A 1 102 ? 12.537 3.050 -11.704 1.00 82.44 102 LEU A C 1
ATOM 852 O O . LEU A 1 102 ? 11.945 3.272 -12.759 1.00 82.44 102 LEU A O 1
ATOM 856 N N . ILE A 1 103 ? 12.342 3.791 -10.610 1.00 82.31 103 ILE A N 1
ATOM 857 C CA . ILE A 1 103 ? 11.448 4.948 -10.545 1.00 82.31 103 ILE A CA 1
ATOM 858 C C . ILE A 1 103 ? 12.210 6.116 -9.933 1.00 82.31 103 ILE A C 1
ATOM 860 O O . ILE A 1 103 ? 12.707 6.030 -8.812 1.00 82.31 103 ILE A O 1
ATOM 864 N N . LYS A 1 104 ? 12.246 7.240 -10.653 1.00 79.81 104 LYS A N 1
ATOM 865 C CA . LYS A 1 104 ? 12.746 8.506 -10.116 1.00 79.81 104 LYS A CA 1
ATOM 866 C C . LYS A 1 104 ? 11.630 9.240 -9.379 1.00 79.81 104 LYS A C 1
ATOM 868 O O . LYS A 1 104 ? 10.491 9.302 -9.837 1.00 79.81 104 LYS A O 1
ATOM 873 N N . LEU A 1 105 ? 11.988 9.799 -8.232 1.00 73.69 105 LEU A N 1
ATOM 874 C CA . LEU A 1 105 ? 11.119 10.633 -7.411 1.00 73.69 105 LEU A CA 1
ATOM 875 C C . LEU A 1 105 ? 10.979 12.020 -8.059 1.00 73.69 105 LEU A C 1
ATOM 877 O O . LEU A 1 105 ? 11.846 12.874 -7.892 1.00 73.69 105 LEU A O 1
ATOM 881 N N . ASP A 1 106 ? 9.900 12.234 -8.812 1.00 80.38 106 ASP A N 1
ATOM 882 C CA . ASP A 1 106 ? 9.475 13.559 -9.291 1.00 80.38 106 ASP A CA 1
ATOM 883 C C . ASP A 1 106 ? 8.337 14.118 -8.413 1.00 80.38 106 ASP A C 1
ATOM 885 O O . ASP A 1 106 ? 7.622 13.376 -7.740 1.00 80.38 106 ASP A O 1
ATOM 889 N N . SER A 1 107 ? 8.149 15.435 -8.423 1.00 73.56 107 SER A N 1
ATOM 890 C CA . SER A 1 107 ? 7.208 16.216 -7.612 1.00 73.56 107 SER A CA 1
ATOM 891 C C . SER A 1 107 ? 5.806 15.598 -7.469 1.00 73.56 107 SER A C 1
ATOM 893 O O . SER A 1 107 ? 5.316 15.452 -6.346 1.00 73.56 107 SER A O 1
ATOM 895 N N . MET A 1 108 ? 5.167 15.174 -8.567 1.00 76.19 108 MET A N 1
ATOM 896 C CA . MET A 1 108 ? 3.833 14.551 -8.527 1.00 76.19 108 MET A CA 1
AT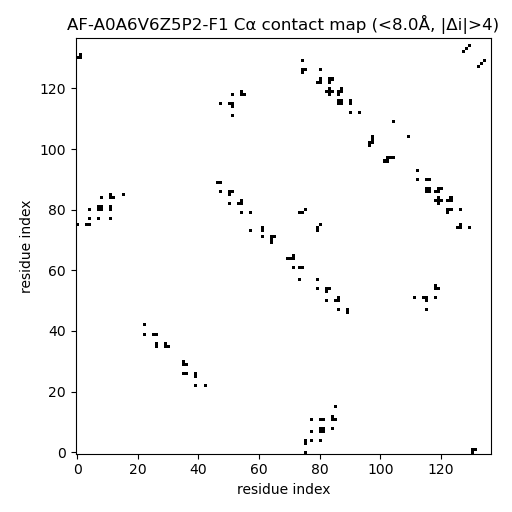OM 897 C C . MET A 1 108 ? 3.846 13.140 -7.919 1.00 76.19 108 MET A C 1
ATOM 899 O O . MET A 1 108 ? 2.962 12.787 -7.134 1.00 76.19 108 MET A O 1
ATOM 903 N N . LEU A 1 109 ? 4.857 12.334 -8.249 1.00 78.31 109 LEU A N 1
ATOM 904 C CA . LEU A 1 109 ? 5.017 10.976 -7.723 1.00 78.31 109 LEU A CA 1
ATOM 905 C C . LEU A 1 109 ? 5.332 10.995 -6.223 1.00 78.31 109 LEU A C 1
ATOM 907 O O . LEU A 1 109 ? 4.807 10.174 -5.473 1.00 78.31 109 LEU A O 1
ATOM 911 N N . ASN A 1 110 ? 6.093 11.992 -5.770 1.00 83.00 110 ASN A N 1
ATOM 912 C CA . ASN A 1 110 ? 6.407 12.210 -4.360 1.00 83.00 110 ASN A CA 1
ATOM 913 C C . ASN A 1 110 ? 5.136 12.460 -3.548 1.00 83.00 110 ASN A C 1
ATOM 915 O O . ASN A 1 110 ? 4.950 11.876 -2.481 1.00 83.00 110 ASN A O 1
ATOM 919 N N . PHE A 1 111 ? 4.224 13.289 -4.061 1.00 85.38 111 PHE A N 1
ATOM 920 C CA . PHE A 1 111 ? 2.962 13.571 -3.380 1.00 85.38 111 PHE A CA 1
ATOM 921 C C . PHE A 1 111 ? 2.113 12.306 -3.185 1.00 85.38 111 PHE A C 1
ATOM 923 O O . PHE A 1 111 ? 1.630 12.040 -2.080 1.00 85.38 111 PHE A O 1
ATOM 930 N N . ALA A 1 112 ? 1.965 11.495 -4.235 1.00 85.69 112 ALA A N 1
ATOM 931 C CA . ALA A 1 112 ? 1.255 10.222 -4.156 1.00 85.69 112 ALA A CA 1
ATOM 932 C C . ALA A 1 112 ? 1.942 9.236 -3.193 1.00 85.69 112 ALA A C 1
ATOM 934 O O . ALA A 1 112 ? 1.257 8.588 -2.399 1.00 85.69 112 ALA A O 1
ATOM 935 N N . PHE A 1 113 ? 3.277 9.181 -3.197 1.00 87.19 113 PHE A N 1
ATOM 936 C CA . PHE A 1 113 ? 4.071 8.352 -2.288 1.00 87.19 113 PHE A CA 1
ATOM 937 C C . PHE A 1 113 ? 3.818 8.707 -0.815 1.00 87.19 113 PHE A C 1
ATOM 939 O O . PHE A 1 113 ? 3.454 7.840 -0.015 1.00 87.19 113 PHE A O 1
ATOM 946 N N . PHE A 1 114 ? 3.925 9.990 -0.453 1.00 89.38 114 PHE A N 1
ATOM 947 C CA . PHE A 1 114 ? 3.687 10.441 0.922 1.00 89.38 114 PHE A CA 1
ATOM 948 C C . PHE A 1 114 ? 2.224 10.297 1.345 1.00 89.38 114 PHE A C 1
ATOM 950 O O . PHE A 1 114 ? 1.948 9.957 2.496 1.00 89.38 114 PHE A O 1
ATOM 957 N N . THR A 1 115 ? 1.281 10.504 0.424 1.00 90.69 115 THR A N 1
ATOM 958 C CA . THR A 1 115 ? -0.152 10.333 0.699 1.00 90.69 115 THR A CA 1
ATOM 959 C C . THR A 1 115 ? -0.479 8.870 0.990 1.00 90.69 115 THR A C 1
ATOM 961 O O . THR A 1 115 ? -1.150 8.573 1.978 1.00 90.69 115 TH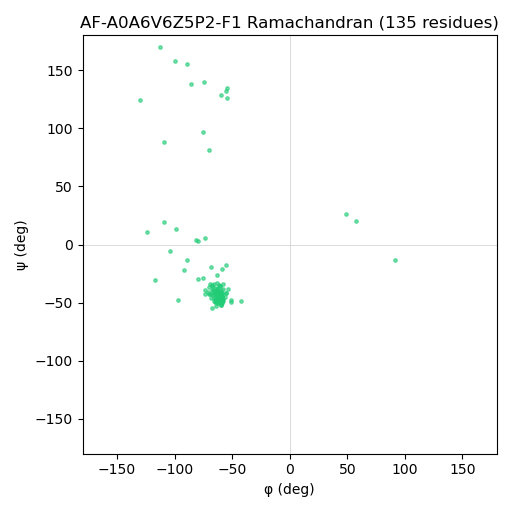R A O 1
ATOM 964 N N . LEU A 1 116 ? 0.040 7.944 0.179 1.00 93.06 116 LEU A N 1
ATOM 965 C CA . LEU A 1 116 ? -0.127 6.507 0.386 1.00 93.06 116 LEU A CA 1
ATOM 966 C C . LEU A 1 116 ? 0.433 6.075 1.750 1.00 93.06 116 LEU A C 1
ATOM 968 O O . LEU A 1 116 ? -0.244 5.367 2.501 1.00 93.06 116 LEU A O 1
ATOM 972 N N . LEU A 1 117 ? 1.631 6.558 2.094 1.00 93.44 117 LEU A N 1
ATOM 973 C CA . LEU A 1 117 ? 2.261 6.308 3.387 1.00 93.44 117 LEU A CA 1
ATOM 974 C C . LEU A 1 117 ? 1.405 6.830 4.546 1.00 93.44 117 LEU A C 1
ATOM 976 O O . LEU A 1 117 ? 1.120 6.090 5.487 1.00 93.44 117 LEU A O 1
ATOM 980 N N . ALA A 1 118 ? 0.967 8.088 4.470 1.00 93.06 118 ALA A N 1
ATOM 981 C CA . ALA A 1 118 ? 0.185 8.730 5.519 1.00 93.06 118 ALA A CA 1
ATOM 982 C C . ALA A 1 118 ? -1.146 8.004 5.764 1.00 93.06 118 ALA A C 1
ATOM 984 O O . ALA A 1 118 ? -1.487 7.707 6.911 1.00 93.06 118 ALA A O 1
ATOM 985 N N . ILE A 1 119 ? -1.871 7.661 4.693 1.00 92.50 119 ILE A N 1
ATOM 986 C CA . ILE A 1 119 ? -3.129 6.904 4.763 1.00 92.50 119 ILE A CA 1
ATOM 987 C C . ILE A 1 119 ? -2.897 5.538 5.410 1.00 92.50 119 ILE A C 1
ATOM 989 O O . ILE A 1 119 ? -3.656 5.141 6.299 1.00 92.50 119 ILE A O 1
ATOM 993 N N . SER A 1 120 ? -1.854 4.827 4.980 1.00 92.69 120 SER A N 1
ATOM 994 C CA . SER A 1 120 ? -1.536 3.494 5.484 1.00 92.69 120 SER A CA 1
ATOM 995 C C . SER A 1 120 ? -1.183 3.523 6.974 1.00 92.69 120 SER A C 1
ATOM 997 O O . SER A 1 120 ? -1.841 2.855 7.775 1.00 92.69 120 SER A O 1
ATOM 999 N N . ILE A 1 121 ? -0.235 4.378 7.378 1.00 92.88 121 ILE A N 1
ATOM 1000 C CA . ILE A 1 121 ? 0.179 4.533 8.781 1.00 92.88 121 ILE A CA 1
ATOM 1001 C C . ILE A 1 121 ? -1.015 4.917 9.653 1.00 92.88 121 ILE A C 1
ATOM 1003 O O . ILE A 1 121 ? -1.253 4.298 10.691 1.00 92.88 121 ILE A O 1
ATOM 1007 N N . PHE A 1 122 ? -1.793 5.917 9.236 1.00 91.88 122 PHE A N 1
ATOM 1008 C CA . PHE A 1 122 ? -2.934 6.383 10.015 1.00 91.88 122 PHE A CA 1
ATOM 1009 C C . PHE A 1 122 ? -3.993 5.290 10.192 1.00 91.88 122 PHE A C 1
ATOM 1011 O O . PHE A 1 122 ? -4.528 5.119 11.291 1.00 91.88 122 PHE A O 1
ATOM 1018 N N . SER A 1 123 ? -4.269 4.520 9.137 1.00 90.25 123 SER A N 1
ATOM 1019 C CA . SER A 1 123 ? -5.237 3.421 9.183 1.00 90.25 123 SER A CA 1
ATOM 1020 C C . SER A 1 123 ? -4.748 2.278 10.077 1.00 90.25 123 SER A C 1
ATOM 1022 O O . SER A 1 123 ? -5.515 1.785 10.904 1.00 90.25 123 SER A O 1
ATOM 1024 N N . ILE A 1 124 ? -3.465 1.906 9.997 1.00 90.12 124 ILE A N 1
ATOM 1025 C CA . ILE A 1 124 ? -2.857 0.874 10.854 1.00 90.12 124 ILE A CA 1
ATOM 1026 C C . ILE A 1 124 ? -2.883 1.297 12.327 1.00 90.12 124 ILE A C 1
ATOM 1028 O O . ILE A 1 124 ? -3.349 0.534 13.177 1.00 90.12 124 ILE A O 1
ATOM 1032 N N . ILE A 1 125 ? -2.426 2.517 12.640 1.00 88.75 125 ILE A N 1
ATOM 1033 C CA . ILE A 1 125 ? -2.418 3.044 14.014 1.00 88.75 125 ILE A CA 1
ATOM 1034 C C . ILE A 1 125 ? -3.835 3.077 14.578 1.00 88.75 125 ILE A C 1
ATOM 1036 O O . ILE A 1 125 ? -4.045 2.722 15.739 1.00 88.75 125 ILE A O 1
ATOM 1040 N N . ASP A 1 126 ? -4.811 3.495 13.776 1.00 85.94 126 ASP A N 1
ATOM 1041 C CA . ASP A 1 126 ? -6.202 3.519 14.202 1.00 85.94 126 ASP A CA 1
ATOM 1042 C C . ASP A 1 126 ? -6.730 2.119 14.529 1.00 85.94 126 ASP A C 1
ATOM 1044 O O . ASP A 1 126 ? -7.244 1.899 15.629 1.00 85.94 126 ASP A O 1
ATOM 1048 N N . ILE A 1 127 ? -6.542 1.153 13.622 1.00 85.88 127 ILE A N 1
ATOM 1049 C CA . ILE A 1 127 ? -6.929 -0.247 13.845 1.00 85.88 127 ILE A CA 1
ATOM 1050 C C . ILE A 1 127 ? -6.275 -0.782 15.127 1.00 85.88 127 ILE A C 1
ATOM 1052 O O . ILE A 1 127 ? -6.942 -1.454 15.924 1.00 85.88 127 ILE A O 1
ATOM 1056 N N . TYR A 1 128 ? -4.998 -0.460 15.358 1.00 83.06 128 TYR A N 1
ATOM 1057 C CA . TYR A 1 128 ? -4.253 -0.902 16.533 1.00 83.06 128 TYR A CA 1
ATOM 1058 C C . TYR A 1 128 ? -4.776 -0.276 17.835 1.00 83.06 128 TYR A C 1
ATOM 1060 O O . TYR A 1 128 ? -5.170 -1.001 18.755 1.00 83.06 128 TYR A O 1
ATOM 1068 N N . LYS A 1 129 ? -4.856 1.062 17.912 1.00 81.12 129 LYS A N 1
ATOM 1069 C CA . LYS A 1 129 ? -5.339 1.785 19.105 1.00 81.12 129 LYS A CA 1
ATOM 1070 C C . LYS A 1 129 ? -6.735 1.323 19.519 1.00 81.12 129 LYS A C 1
ATOM 1072 O O . LYS A 1 129 ? -6.995 1.114 20.704 1.00 81.12 129 LYS A O 1
ATOM 1077 N N . LEU A 1 130 ? -7.621 1.110 18.552 1.00 71.06 130 LEU A N 1
ATOM 1078 C CA . LEU A 1 130 ? -8.998 0.705 18.818 1.00 71.06 130 LEU A CA 1
ATOM 1079 C C . LEU A 1 130 ? -9.121 -0.719 19.356 1.00 71.06 130 LEU A C 1
ATOM 1081 O O . LEU A 1 130 ? -9.915 -0.961 20.261 1.00 71.06 130 LEU A O 1
ATOM 1085 N N . ASN A 1 131 ? -8.370 -1.666 18.795 1.00 70.62 131 ASN A N 1
ATOM 1086 C CA . ASN A 1 131 ? -8.562 -3.079 19.114 1.00 70.62 131 ASN A CA 1
ATOM 1087 C C . ASN A 1 131 ? -7.689 -3.576 20.270 1.00 70.62 131 ASN A C 1
ATOM 1089 O O . ASN A 1 131 ? -8.038 -4.589 20.883 1.00 70.62 131 ASN A O 1
ATOM 1093 N N . PHE A 1 132 ? -6.577 -2.896 20.564 1.00 65.12 132 PHE A N 1
ATOM 1094 C CA . PHE A 1 132 ? -5.585 -3.365 21.534 1.00 65.12 132 PHE A CA 1
ATOM 1095 C C . PHE A 1 132 ? -5.413 -2.453 22.751 1.00 65.12 132 PHE A C 1
ATOM 1097 O O . PHE A 1 132 ? -5.153 -2.983 23.824 1.00 65.12 132 PHE A O 1
ATOM 1104 N N . ILE A 1 133 ? -5.612 -1.135 22.626 1.00 60.53 133 ILE A N 1
ATOM 1105 C CA . ILE A 1 133 ? -5.384 -0.184 23.732 1.00 60.53 133 ILE A CA 1
ATOM 1106 C C . ILE A 1 133 ? -6.691 0.155 24.465 1.00 60.53 133 ILE A C 1
ATOM 1108 O O . ILE A 1 133 ? -6.758 0.040 25.685 1.00 60.53 133 ILE A O 1
ATOM 1112 N N . ASN A 1 134 ? -7.767 0.481 23.744 1.00 56.59 134 ASN A N 1
ATOM 1113 C CA . ASN A 1 134 ? -9.045 0.900 24.350 1.00 56.59 134 ASN A CA 1
ATOM 1114 C C . ASN A 1 134 ? -9.872 -0.225 25.003 1.00 56.59 134 ASN A C 1
ATOM 1116 O O . ASN A 1 134 ? -11.002 0.018 25.408 1.00 56.59 134 ASN A O 1
ATOM 1120 N N . LYS A 1 135 ? -9.343 -1.450 25.082 1.00 49.94 135 LYS A N 1
ATOM 1121 C CA . LYS A 1 135 ? -10.006 -2.592 25.733 1.00 49.94 135 LYS A CA 1
ATOM 1122 C C . LYS A 1 135 ? -9.435 -2.942 27.112 1.00 49.94 135 LYS A C 1
ATOM 1124 O O . LYS A 1 135 ? -9.969 -3.835 27.756 1.00 49.94 135 LYS A O 1
ATOM 1129 N N . ASN A 1 136 ? -8.355 -2.269 27.522 1.00 42.28 136 ASN A N 1
ATOM 1130 C CA . ASN A 1 136 ? -7.717 -2.423 28.835 1.00 42.28 136 ASN A CA 1
ATOM 1131 C C . ASN A 1 136 ? -8.139 -1.314 29.827 1.00 42.28 136 ASN A C 1
ATOM 1133 O O . ASN A 1 136 ? -7.498 -1.134 30.858 1.00 42.28 136 ASN A O 1
ATOM 1137 N N . LYS A 1 137 ? -9.187 -0.558 29.493 1.00 39.47 137 LYS A N 1
ATOM 1138 C CA . LYS A 1 137 ? -9.954 0.316 30.386 1.00 39.47 137 LYS A CA 1
ATOM 1139 C C . LYS A 1 137 ? -11.399 -0.155 30.352 1.00 39.47 137 LYS A C 1
ATOM 1141 O O . LYS A 1 137 ? -12.061 -0.015 31.396 1.00 39.47 137 LYS A O 1
#

Solvent-accessible surface area (backbone atoms only — not comparable to full-atom values): 7554 Å² total; per-residue (Å²): 105,60,64,58,48,52,51,36,48,53,52,34,52,53,54,51,48,53,53,53,50,49,55,51,51,50,57,74,70,48,67,94,51,101,60,66,58,53,66,54,54,51,50,50,53,50,49,50,54,51,37,42,53,52,37,52,52,53,50,50,53,51,51,53,32,57,76,66,74,47,90,61,72,60,75,74,33,57,70,53,51,30,35,20,53,50,24,47,51,54,48,52,52,49,51,51,35,42,77,70,65,75,46,81,86,42,78,71,58,44,54,53,52,54,48,30,47,50,50,15,53,53,43,47,52,49,46,44,47,61,61,66,54,68,71,80,114

Mean predicted aligned error: 6.32 Å